Protein AF-A0AAE4MH30-F1 (afdb_monomer_lite)

Sequence (85 aa):
MVEYLCCSFEYFTAMNDSEILMNLSDLVQFLKKDPAEFIKEDIISFCEEMAIEMVNFRYVAGDDKPKVAIAKAVKHHSLYFIQKS

Radius of gyration: 13.76 Å; chains: 1; bounding box: 19×32×34 Å

Structure (mmCIF, N/CA/C/O backbone):
data_AF-A0AAE4MH30-F1
#
_entry.id   AF-A0AAE4MH30-F1
#
loop_
_atom_site.group_PDB
_atom_site.id
_atom_site.type_symbol
_atom_site.label_atom_id
_atom_site.label_alt_id
_atom_site.label_comp_id
_atom_site.label_asym_id
_atom_site.label_entity_id
_atom_site.label_seq_id
_atom_site.pdbx_PDB_ins_code
_atom_site.Cartn_x
_atom_site.Cartn_y
_atom_site.Cartn_z
_atom_site.occupancy
_atom_site.B_iso_or_equiv
_atom_site.auth_seq_id
_atom_site.auth_comp_id
_atom_site.auth_asym_id
_atom_site.auth_atom_id
_atom_site.pdbx_PDB_model_num
ATOM 1 N N . MET A 1 1 ? 12.259 -3.553 2.743 1.00 40.72 1 MET A N 1
ATOM 2 C CA . MET A 1 1 ? 10.842 -3.620 3.184 1.00 40.72 1 MET A CA 1
ATOM 3 C C . MET A 1 1 ? 9.856 -3.511 2.016 1.00 40.72 1 MET A C 1
ATOM 5 O O . MET A 1 1 ? 8.719 -3.914 2.196 1.00 40.72 1 MET A O 1
ATOM 9 N N . VAL A 1 2 ? 10.284 -3.073 0.823 1.00 37.72 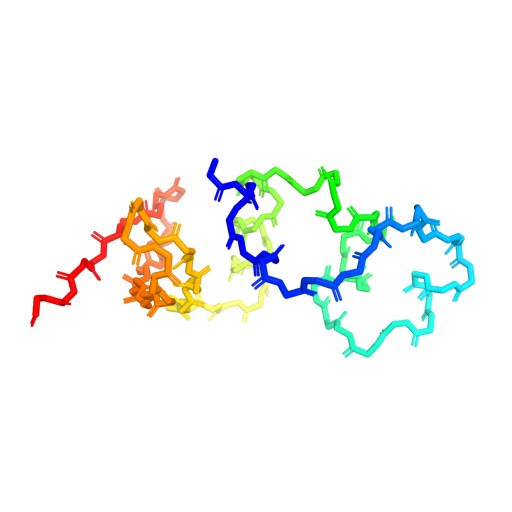2 VAL A N 1
ATOM 10 C CA . VAL A 1 2 ? 9.450 -3.088 -0.398 1.00 37.72 2 VAL A CA 1
ATOM 11 C C . VAL A 1 2 ? 9.812 -4.236 -1.360 1.00 37.72 2 VAL A C 1
ATOM 13 O O . VAL A 1 2 ? 8.965 -4.670 -2.126 1.00 37.72 2 VAL A O 1
ATOM 16 N N . GLU A 1 3 ? 10.993 -4.853 -1.222 1.00 34.84 3 GLU A N 1
ATOM 17 C CA . GLU A 1 3 ? 11.458 -5.958 -2.090 1.00 34.84 3 GLU A CA 1
ATOM 18 C C . GLU A 1 3 ? 10.580 -7.224 -2.116 1.00 34.84 3 GLU A C 1
ATOM 20 O O . GLU A 1 3 ? 10.791 -8.090 -2.956 1.00 34.84 3 GLU A O 1
ATOM 25 N N . TYR A 1 4 ? 9.586 -7.355 -1.233 1.00 39.56 4 TYR A N 1
ATOM 26 C CA . TYR A 1 4 ? 8.799 -8.587 -1.123 1.00 39.56 4 TYR A CA 1
ATOM 27 C C . TYR A 1 4 ? 7.315 -8.447 -1.461 1.00 39.56 4 TYR A C 1
ATOM 29 O O . TYR A 1 4 ? 6.629 -9.467 -1.516 1.00 39.56 4 TYR A O 1
ATOM 37 N N . LEU A 1 5 ? 6.802 -7.236 -1.716 1.00 38.91 5 LEU A N 1
ATOM 38 C CA . LEU A 1 5 ? 5.374 -7.077 -2.021 1.00 38.91 5 LEU A CA 1
ATOM 39 C C . LEU A 1 5 ? 5.008 -7.547 -3.441 1.00 38.91 5 LEU A C 1
ATOM 41 O O . LEU A 1 5 ? 3.834 -7.765 -3.726 1.00 38.91 5 LEU A O 1
ATOM 45 N N . CYS A 1 6 ? 5.999 -7.792 -4.302 1.00 36.34 6 CYS A N 1
ATOM 46 C CA . CYS A 1 6 ? 5.800 -8.292 -5.658 1.00 36.34 6 CYS A CA 1
ATOM 47 C C . CYS A 1 6 ? 6.717 -9.491 -5.930 1.00 36.34 6 CYS A C 1
ATOM 49 O O . CYS A 1 6 ? 7.740 -9.386 -6.596 1.00 36.34 6 CYS A O 1
ATOM 51 N N . CYS A 1 7 ? 6.366 -10.653 -5.382 1.00 31.52 7 CYS A N 1
ATOM 52 C CA . CYS A 1 7 ? 6.946 -11.916 -5.824 1.00 31.52 7 CYS A CA 1
ATOM 53 C C . CYS A 1 7 ? 5.848 -12.741 -6.497 1.00 31.52 7 CYS A C 1
ATOM 55 O O . CYS A 1 7 ? 5.252 -13.650 -5.922 1.00 31.52 7 CYS A O 1
ATOM 57 N N . SER A 1 8 ? 5.549 -12.352 -7.730 1.00 38.91 8 SER A N 1
ATOM 58 C CA . SER A 1 8 ? 4.911 -13.199 -8.730 1.00 38.91 8 SER A CA 1
ATOM 59 C C . SER A 1 8 ? 5.520 -12.834 -10.078 1.00 38.91 8 SER A C 1
ATOM 61 O O . SER A 1 8 ? 5.018 -11.967 -10.775 1.00 38.91 8 SER A O 1
ATOM 63 N N . PHE A 1 9 ? 6.675 -13.446 -10.343 1.00 37.41 9 PHE A N 1
ATOM 64 C CA . PHE A 1 9 ? 7.106 -13.956 -11.645 1.00 37.41 9 PHE A CA 1
ATOM 65 C C . PHE A 1 9 ? 6.609 -13.186 -12.882 1.00 37.41 9 PHE A C 1
ATOM 67 O O . PHE A 1 9 ? 5.663 -13.596 -13.536 1.00 37.41 9 PHE A O 1
ATOM 74 N N . GLU A 1 10 ? 7.280 -12.084 -13.193 1.00 37.81 10 GLU A N 1
ATOM 75 C CA . GLU A 1 10 ? 7.753 -11.667 -14.518 1.00 37.81 10 GLU A CA 1
ATOM 76 C C . GLU A 1 10 ? 8.583 -10.396 -14.283 1.00 37.81 10 GLU A C 1
ATOM 78 O O . GLU A 1 10 ? 8.372 -9.682 -13.304 1.00 37.81 10 GLU A O 1
ATOM 83 N N . TYR A 1 11 ? 9.616 -10.177 -15.093 1.00 43.53 11 TYR A N 1
ATOM 84 C CA . TYR A 1 11 ? 10.498 -9.016 -14.998 1.00 43.53 11 TYR A CA 1
ATOM 85 C C . TYR A 1 11 ? 9.667 -7.742 -14.804 1.00 43.53 11 TYR A C 1
ATOM 87 O O . TYR A 1 11 ? 8.848 -7.430 -15.664 1.00 43.53 11 TYR A O 1
ATOM 95 N N . PHE A 1 12 ? 9.873 -7.003 -13.709 1.00 53.34 12 PHE A N 1
ATOM 96 C CA . PHE A 1 12 ? 9.324 -5.654 -13.599 1.00 53.34 12 PHE A CA 1
ATOM 97 C C . PHE A 1 12 ? 10.091 -4.789 -14.605 1.00 53.34 12 PHE A C 1
ATOM 99 O O . PHE A 1 12 ? 11.137 -4.220 -14.298 1.00 53.34 12 PHE A O 1
ATOM 106 N N . THR A 1 13 ? 9.667 -4.808 -15.868 1.00 59.38 13 THR A N 1
ATOM 107 C CA . THR A 1 13 ? 10.117 -3.828 -16.849 1.00 59.38 13 THR A CA 1
ATOM 108 C C . THR A 1 13 ? 9.643 -2.482 -16.339 1.00 59.38 13 THR A C 1
ATOM 110 O O . THR A 1 13 ? 8.457 -2.351 -16.042 1.00 59.38 13 THR A O 1
ATOM 113 N N . ALA A 1 14 ? 10.567 -1.530 -16.195 1.00 75.25 14 ALA A N 1
ATOM 114 C CA . ALA A 1 14 ? 10.247 -0.196 -15.709 1.00 75.25 14 ALA A CA 1
ATOM 115 C C . ALA A 1 14 ? 9.020 0.350 -16.453 1.00 75.25 14 ALA A C 1
ATOM 117 O O . ALA A 1 14 ? 8.996 0.357 -17.688 1.00 75.25 14 ALA A O 1
ATOM 118 N N . MET A 1 15 ? 8.005 0.750 -15.697 1.00 83.88 15 MET A N 1
ATOM 119 C CA . MET A 1 15 ? 6.794 1.345 -16.224 1.00 83.88 15 MET A CA 1
ATOM 120 C C . MET A 1 15 ? 7.129 2.700 -16.845 1.00 83.88 15 MET A C 1
ATOM 122 O O . MET A 1 15 ? 7.829 3.517 -16.249 1.00 83.88 15 MET A O 1
ATOM 126 N N . ASN A 1 16 ? 6.599 2.967 -18.033 1.00 87.19 16 ASN A N 1
ATOM 127 C CA . ASN A 1 16 ? 6.687 4.293 -18.639 1.00 87.19 16 ASN A CA 1
ATOM 128 C C . ASN A 1 16 ? 5.588 5.237 -18.115 1.00 87.19 16 ASN A C 1
ATOM 130 O O . ASN A 1 16 ? 4.595 4.808 -17.526 1.00 87.19 16 ASN A O 1
ATOM 134 N N . ASP A 1 17 ? 5.725 6.535 -18.393 1.00 86.88 17 ASP A N 1
ATOM 135 C CA . ASP A 1 17 ? 4.793 7.572 -17.924 1.00 86.88 17 ASP A CA 1
ATOM 136 C C . ASP A 1 17 ? 3.323 7.297 -18.290 1.00 86.88 17 ASP A C 1
ATOM 138 O O . ASP A 1 17 ? 2.417 7.580 -17.503 1.00 86.88 17 ASP A O 1
ATOM 142 N N . SER A 1 18 ? 3.065 6.730 -19.475 1.00 88.69 18 SER A N 1
ATOM 143 C CA . SER A 1 18 ? 1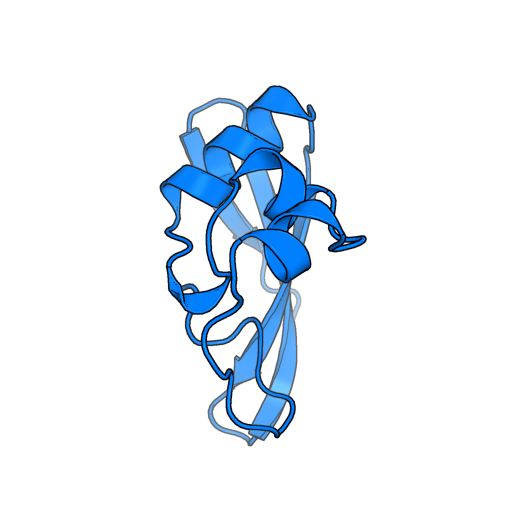.705 6.389 -19.905 1.00 88.69 18 SER A CA 1
ATOM 144 C C . SER A 1 18 ? 1.149 5.209 -19.114 1.00 88.69 18 SER A C 1
ATOM 146 O O . SER A 1 18 ? -0.032 5.205 -18.772 1.00 88.69 18 SER A O 1
ATOM 148 N N . GLU A 1 19 ? 1.980 4.211 -18.822 1.00 87.06 19 GLU A N 1
ATOM 149 C CA . GLU A 1 19 ? 1.597 3.055 -18.010 1.00 87.06 19 GLU A CA 1
ATOM 150 C C . GLU A 1 19 ? 1.328 3.464 -16.566 1.00 87.06 19 GLU A C 1
ATOM 152 O O . GLU A 1 19 ? 0.371 2.974 -15.975 1.00 87.06 19 GLU A O 1
ATOM 157 N N . ILE A 1 20 ? 2.116 4.392 -16.013 1.00 85.75 20 ILE A N 1
ATOM 158 C CA . ILE A 1 20 ? 1.889 4.967 -14.681 1.00 85.75 20 ILE A CA 1
ATOM 159 C C . ILE A 1 20 ? 0.549 5.712 -14.652 1.00 85.75 20 ILE A C 1
ATOM 161 O O . ILE A 1 20 ? -0.253 5.502 -13.744 1.00 85.75 20 ILE A O 1
ATOM 165 N N . LEU A 1 21 ? 0.273 6.541 -15.664 1.00 84.50 21 LEU A N 1
ATOM 166 C CA . LEU A 1 21 ? -0.953 7.340 -15.727 1.00 84.50 21 LEU A CA 1
ATOM 167 C C . LEU A 1 21 ? -2.221 6.490 -15.918 1.00 84.50 21 LEU A C 1
ATOM 169 O O . LEU A 1 21 ? -3.282 6.855 -15.417 1.00 84.50 21 LEU A O 1
ATOM 173 N N . MET A 1 22 ? -2.122 5.375 -16.645 1.00 88.25 22 MET A N 1
ATOM 174 C CA . MET A 1 22 ? -3.245 4.466 -16.911 1.00 88.25 22 MET A CA 1
ATOM 175 C C . MET A 1 22 ? -3.343 3.310 -15.903 1.00 88.25 22 MET A C 1
ATOM 177 O O . MET A 1 22 ? -4.237 2.469 -16.021 1.00 88.25 22 MET A O 1
ATOM 181 N N . ASN A 1 23 ? -2.438 3.241 -14.922 1.00 84.50 23 ASN A N 1
ATOM 182 C CA . ASN A 1 23 ? -2.428 2.169 -13.936 1.00 84.50 23 ASN A CA 1
ATOM 183 C C . ASN A 1 23 ? -3.672 2.249 -13.043 1.00 84.50 23 ASN A C 1
ATOM 185 O O . ASN A 1 23 ? -3.986 3.305 -12.512 1.00 84.50 23 ASN A O 1
ATOM 189 N N . LEU A 1 24 ? -4.362 1.130 -12.821 1.00 84.69 24 LEU A N 1
ATOM 190 C CA . LEU A 1 24 ? -5.568 1.085 -11.981 1.00 84.69 24 LEU A CA 1
ATOM 191 C C . LEU A 1 24 ? -5.279 1.116 -10.470 1.00 84.69 24 LEU A C 1
ATOM 193 O O . LEU A 1 24 ? -6.210 1.163 -9.673 1.00 84.69 24 LEU A O 1
ATOM 197 N N . SER A 1 25 ? -4.013 1.045 -10.063 1.00 84.75 25 SER A N 1
ATOM 198 C CA . SER A 1 25 ? -3.602 1.146 -8.667 1.00 84.75 25 SER A CA 1
ATOM 199 C C . SER A 1 25 ? -3.618 2.599 -8.208 1.00 84.75 25 SER A C 1
ATOM 201 O O . SER A 1 25 ? -2.806 3.409 -8.661 1.00 84.75 25 SER A O 1
ATOM 203 N N . ASP A 1 26 ? -4.472 2.900 -7.231 1.00 85.69 26 ASP A N 1
ATOM 204 C CA . ASP A 1 26 ? -4.540 4.217 -6.586 1.00 85.69 26 ASP A CA 1
ATOM 205 C C . ASP A 1 26 ? -3.184 4.646 -6.005 1.00 85.69 26 ASP A C 1
ATOM 207 O O . ASP A 1 26 ? -2.832 5.823 -6.033 1.00 85.69 26 ASP A O 1
ATOM 211 N N . LEU A 1 27 ? -2.381 3.686 -5.534 1.00 86.06 27 LEU A N 1
ATOM 212 C CA . LEU A 1 27 ? -1.039 3.939 -5.010 1.00 86.06 27 LEU A CA 1
ATOM 213 C C . LEU A 1 27 ? -0.066 4.384 -6.115 1.00 86.06 27 LEU A C 1
ATOM 215 O O . LEU A 1 27 ? 0.713 5.312 -5.908 1.00 86.06 27 LEU A O 1
ATOM 219 N N . VAL A 1 28 ? -0.124 3.755 -7.296 1.00 87.31 28 VAL A N 1
ATOM 220 C CA . VAL A 1 28 ? 0.716 4.133 -8.449 1.00 87.31 28 VAL A CA 1
ATOM 221 C C . VAL A 1 28 ? 0.304 5.501 -8.980 1.00 87.31 28 VAL A C 1
ATOM 223 O O . VAL A 1 28 ? 1.166 6.339 -9.235 1.00 87.31 28 VAL A O 1
ATOM 226 N N . GLN A 1 29 ? -1.000 5.770 -9.076 1.00 88.56 29 GLN A N 1
ATOM 227 C CA . GLN A 1 29 ? -1.502 7.076 -9.509 1.00 88.56 29 GLN A CA 1
ATOM 228 C C . GLN A 1 29 ? -1.160 8.196 -8.521 1.00 88.56 29 GLN A C 1
ATOM 230 O O . GLN A 1 29 ? -0.849 9.313 -8.941 1.00 88.56 29 GLN A O 1
ATOM 235 N N . PHE A 1 30 ? -1.207 7.907 -7.218 1.00 90.44 30 PHE A N 1
ATOM 236 C CA . PHE A 1 30 ? -0.858 8.866 -6.174 1.00 90.44 30 PHE A CA 1
ATOM 237 C C . PHE A 1 30 ? 0.633 9.211 -6.205 1.00 90.44 30 PHE A C 1
ATOM 239 O O . PHE A 1 30 ? 0.994 10.387 -6.219 1.00 90.44 30 PHE A O 1
ATOM 246 N N . LEU A 1 31 ? 1.497 8.192 -6.257 1.00 89.50 31 LEU A N 1
ATOM 247 C CA . LEU A 1 31 ? 2.945 8.385 -6.211 1.00 89.50 31 LEU A CA 1
ATOM 248 C C . LEU A 1 31 ? 3.529 8.852 -7.544 1.00 89.50 31 LEU A C 1
ATOM 250 O O . LEU A 1 31 ? 4.550 9.535 -7.534 1.00 89.50 31 LEU A O 1
ATOM 254 N N . LYS A 1 32 ? 2.887 8.511 -8.670 1.00 91.81 32 LYS A N 1
ATOM 255 C CA . LYS A 1 32 ? 3.365 8.773 -10.040 1.00 91.81 32 LYS A CA 1
ATOM 256 C C . LYS A 1 32 ? 4.792 8.275 -10.270 1.00 91.81 32 LYS A C 1
ATOM 258 O O . LYS A 1 32 ? 5.598 8.938 -10.917 1.00 91.81 32 LYS A O 1
ATOM 263 N N . LYS A 1 33 ? 5.092 7.119 -9.690 1.00 87.25 33 LYS A N 1
ATOM 264 C CA . LYS A 1 33 ? 6.399 6.467 -9.714 1.00 87.25 33 LYS A CA 1
ATOM 265 C C . LYS A 1 33 ? 6.230 5.014 -10.108 1.00 87.25 33 LYS A C 1
ATOM 267 O O . LYS A 1 33 ? 5.157 4.430 -9.932 1.00 87.25 33 LYS A O 1
ATOM 272 N N . ASP A 1 34 ? 7.321 4.438 -10.575 1.00 84.50 34 ASP A N 1
ATOM 273 C CA . ASP A 1 34 ? 7.426 3.005 -10.751 1.00 84.50 34 ASP A CA 1
ATOM 274 C C . ASP A 1 34 ? 7.341 2.289 -9.379 1.00 84.50 34 ASP A C 1
ATOM 276 O O . ASP A 1 34 ? 8.003 2.713 -8.426 1.00 84.50 34 ASP A O 1
ATOM 280 N N . PRO A 1 35 ? 6.548 1.211 -9.235 1.00 81.44 35 PRO A N 1
ATOM 281 C CA . PRO A 1 35 ? 6.493 0.401 -8.015 1.00 81.44 35 PRO A CA 1
ATOM 282 C C . PRO A 1 35 ? 7.842 -0.087 -7.475 1.00 81.44 35 PRO A C 1
ATOM 284 O O . PRO A 1 35 ? 7.980 -0.260 -6.263 1.00 81.44 35 PRO A O 1
ATOM 287 N N . ALA A 1 36 ? 8.837 -0.304 -8.337 1.00 81.06 36 ALA A N 1
ATOM 288 C CA . ALA A 1 36 ? 10.194 -0.677 -7.946 1.00 81.06 36 ALA A CA 1
ATOM 289 C C . ALA A 1 36 ? 10.943 0.459 -7.224 1.00 81.06 36 ALA A C 1
ATOM 291 O O . ALA A 1 36 ? 11.903 0.195 -6.502 1.00 81.06 36 ALA A O 1
ATOM 292 N N . GLU A 1 37 ? 10.496 1.708 -7.377 1.00 83.38 37 GLU A N 1
ATOM 293 C CA . GLU A 1 37 ? 11.075 2.892 -6.734 1.00 83.38 37 GLU A CA 1
ATOM 294 C C . GLU A 1 37 ? 10.382 3.265 -5.416 1.00 83.38 37 GLU A C 1
ATOM 296 O O . GLU A 1 37 ? 10.811 4.202 -4.737 1.00 83.38 37 GLU A O 1
ATOM 301 N N . PHE A 1 38 ? 9.313 2.561 -5.030 1.00 84.19 38 PHE A N 1
ATOM 302 C CA . PHE A 1 38 ? 8.567 2.886 -3.817 1.00 84.19 38 PHE A CA 1
ATOM 303 C C . PHE A 1 38 ? 9.433 2.708 -2.567 1.00 84.19 38 PHE A C 1
ATOM 305 O O . PHE A 1 38 ? 10.037 1.656 -2.337 1.00 84.19 38 PHE A O 1
ATOM 312 N N . ILE A 1 39 ? 9.425 3.724 -1.704 1.00 81.81 39 ILE A N 1
ATOM 313 C CA . ILE A 1 39 ? 10.058 3.669 -0.381 1.00 81.81 39 ILE A CA 1
ATOM 314 C C . ILE A 1 39 ? 9.014 3.630 0.737 1.00 81.81 39 ILE A C 1
ATOM 316 O O . ILE A 1 39 ? 7.816 3.810 0.529 1.00 81.81 39 ILE A O 1
ATOM 320 N N . LYS A 1 40 ? 9.456 3.369 1.969 1.00 80.50 40 LYS A N 1
ATOM 321 C CA . LYS A 1 40 ? 8.559 3.260 3.129 1.00 80.50 40 LYS A CA 1
ATOM 322 C C . LYS A 1 40 ? 7.745 4.544 3.338 1.00 80.50 40 LYS A C 1
ATOM 324 O O . LYS A 1 40 ? 6.566 4.476 3.675 1.00 80.50 40 LYS A O 1
ATOM 329 N N . GLU A 1 41 ? 8.377 5.691 3.136 1.00 84.31 41 GLU A N 1
ATOM 330 C CA . GLU A 1 41 ? 7.810 7.028 3.303 1.00 84.31 41 GLU A CA 1
ATOM 331 C C . GLU A 1 41 ? 6.687 7.300 2.289 1.00 84.31 41 GLU A C 1
ATOM 333 O O . GLU A 1 41 ? 5.678 7.915 2.637 1.00 84.31 41 GLU A O 1
ATOM 338 N N . ASP A 1 42 ? 6.805 6.764 1.071 1.00 86.81 42 ASP A N 1
ATOM 339 C CA . ASP A 1 42 ? 5.754 6.836 0.052 1.00 86.81 42 ASP A CA 1
ATOM 340 C C . ASP A 1 42 ? 4.485 6.103 0.525 1.00 86.81 42 ASP A C 1
ATOM 342 O O . ASP A 1 42 ? 3.375 6.623 0.432 1.00 86.81 42 ASP A O 1
ATOM 346 N N . ILE A 1 43 ? 4.641 4.915 1.118 1.00 84.25 43 ILE A N 1
ATOM 347 C CA . ILE A 1 43 ? 3.506 4.130 1.627 1.00 84.25 43 ILE A CA 1
ATOM 348 C C . ILE A 1 43 ? 2.866 4.791 2.852 1.00 84.25 43 ILE A C 1
ATOM 350 O O . ILE A 1 43 ? 1.642 4.781 2.985 1.00 84.25 43 ILE A O 1
ATOM 354 N N . ILE A 1 44 ? 3.674 5.368 3.748 1.00 83.12 44 ILE A N 1
ATOM 355 C CA . ILE A 1 44 ? 3.166 6.095 4.921 1.00 83.12 44 ILE A CA 1
ATOM 356 C C . ILE A 1 44 ? 2.352 7.307 4.478 1.00 83.12 44 ILE A C 1
ATOM 358 O O . ILE A 1 44 ? 1.215 7.448 4.920 1.00 83.12 44 ILE A O 1
ATOM 362 N N . SER A 1 45 ? 2.903 8.136 3.587 1.00 87.75 45 SER A N 1
ATOM 363 C CA . SER A 1 45 ? 2.213 9.339 3.108 1.00 87.75 45 SER A CA 1
ATOM 364 C C . SER A 1 45 ? 0.907 8.996 2.390 1.00 87.75 45 SER A C 1
ATOM 366 O O . SER A 1 45 ? -0.119 9.603 2.682 1.00 87.75 45 SER A O 1
ATOM 368 N N . PHE A 1 46 ? 0.892 7.951 1.554 1.00 87.06 46 PHE A N 1
ATOM 369 C CA . PHE A 1 46 ? -0.344 7.455 0.944 1.00 87.06 46 PHE A CA 1
ATOM 370 C C . PHE A 1 46 ? -1.389 7.033 1.985 1.00 87.06 46 PHE A C 1
ATOM 372 O O . PHE A 1 46 ? -2.562 7.381 1.862 1.00 87.06 46 PHE A O 1
ATOM 379 N N . CYS A 1 47 ? -0.985 6.299 3.028 1.00 85.06 47 CYS A N 1
ATOM 380 C CA . CYS A 1 47 ? -1.917 5.876 4.073 1.00 85.06 47 CYS A CA 1
ATOM 381 C C . CYS A 1 47 ? -2.477 7.062 4.869 1.00 85.06 47 CYS A C 1
ATOM 383 O O . CYS A 1 47 ? -3.651 7.043 5.231 1.00 85.06 47 CYS A O 1
ATOM 385 N N . GLU A 1 48 ? -1.660 8.081 5.144 1.00 85.56 48 GLU A N 1
ATOM 386 C CA . GLU A 1 48 ? -2.088 9.288 5.856 1.00 85.56 48 GLU A CA 1
ATOM 387 C C . GLU A 1 48 ? -3.084 10.109 5.023 1.00 85.56 48 GLU A C 1
ATOM 389 O O . GLU A 1 48 ? -4.162 10.431 5.526 1.00 85.56 48 GLU A O 1
ATOM 394 N N . GLU A 1 49 ? -2.783 10.362 3.745 1.00 88.75 49 GLU A N 1
ATOM 395 C CA . GLU A 1 49 ? -3.650 11.125 2.831 1.00 88.75 49 GLU A CA 1
ATOM 396 C C . GLU A 1 49 ? -4.974 10.405 2.533 1.00 88.75 49 GLU A C 1
ATOM 398 O O . GLU A 1 49 ? -6.035 11.025 2.495 1.00 88.75 49 GLU A O 1
ATOM 403 N N . MET A 1 50 ? -4.940 9.077 2.379 1.00 87.50 50 MET A N 1
ATOM 404 C CA . MET A 1 50 ? -6.136 8.264 2.122 1.00 87.50 50 MET A CA 1
ATOM 405 C C . MET A 1 50 ? -6.864 7.826 3.405 1.00 87.50 50 MET A C 1
ATOM 407 O O . MET A 1 50 ? -7.828 7.064 3.334 1.00 87.50 50 MET A O 1
ATOM 411 N N . ALA A 1 51 ? -6.409 8.275 4.583 1.00 85.88 51 ALA A N 1
ATOM 412 C CA . ALA A 1 51 ? -6.930 7.882 5.896 1.00 85.88 51 ALA A CA 1
ATOM 413 C C . ALA A 1 51 ? -7.023 6.351 6.105 1.00 85.88 51 ALA A C 1
ATOM 415 O O . ALA A 1 51 ? -7.940 5.841 6.755 1.00 85.88 51 ALA A O 1
ATOM 416 N N . ILE A 1 52 ? -6.056 5.606 5.564 1.00 82.81 52 ILE A N 1
ATOM 417 C CA . ILE A 1 52 ? -5.961 4.150 5.682 1.00 82.81 52 ILE A CA 1
ATOM 418 C C . ILE A 1 52 ? -5.367 3.799 7.048 1.00 82.81 52 ILE A C 1
ATOM 420 O O . ILE A 1 52 ? -4.210 4.093 7.337 1.00 82.81 52 ILE A O 1
ATOM 424 N N . GLU A 1 53 ? -6.142 3.118 7.891 1.00 79.12 53 GLU A N 1
ATOM 425 C CA . GLU A 1 53 ? -5.707 2.736 9.245 1.00 79.12 53 GLU A CA 1
ATOM 426 C C . GLU A 1 53 ? -4.942 1.399 9.290 1.00 79.12 53 GLU A C 1
ATOM 428 O O . GLU A 1 53 ? -4.227 1.102 10.255 1.00 79.12 53 GLU A O 1
ATOM 433 N N . MET A 1 54 ? -5.095 0.560 8.262 1.00 74.88 54 MET A N 1
ATOM 434 C CA . MET A 1 54 ? -4.540 -0.792 8.217 1.00 74.88 54 MET A CA 1
ATOM 435 C C . MET A 1 54 ? -4.245 -1.219 6.781 1.00 74.88 54 MET A C 1
ATOM 437 O O . MET A 1 54 ? -5.067 -1.024 5.890 1.00 74.88 54 MET A O 1
ATOM 441 N N . VAL A 1 55 ? -3.095 -1.854 6.573 1.00 75.50 55 VAL A N 1
ATOM 442 C CA . VAL A 1 55 ? -2.666 -2.385 5.275 1.00 75.50 55 VAL A CA 1
ATOM 443 C C . VAL A 1 55 ? -2.219 -3.835 5.414 1.00 75.50 55 VAL A C 1
ATOM 445 O O . VAL A 1 55 ? -1.651 -4.233 6.431 1.00 75.50 55 VAL A O 1
ATOM 448 N N . ASN A 1 56 ? -2.464 -4.636 4.382 1.00 76.81 56 ASN A N 1
ATOM 449 C CA . ASN A 1 56 ? -2.016 -6.023 4.318 1.00 76.81 56 ASN A CA 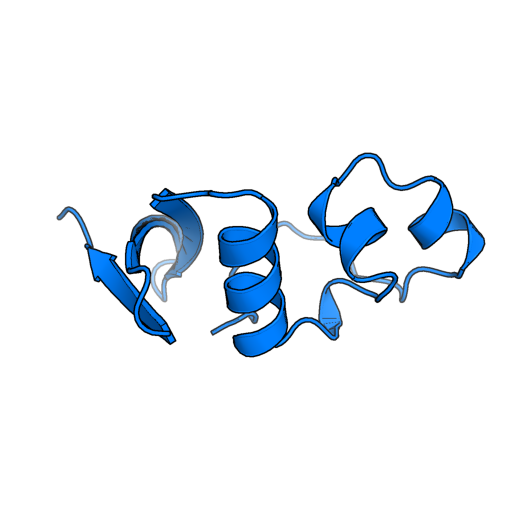1
ATOM 450 C C . ASN A 1 56 ? -0.825 -6.118 3.367 1.00 76.81 56 ASN A C 1
ATOM 452 O O . ASN A 1 56 ? -0.975 -5.932 2.162 1.00 76.81 56 ASN A O 1
ATOM 456 N N . PHE A 1 57 ? 0.347 -6.447 3.899 1.00 76.12 57 PHE A N 1
ATOM 457 C CA . PHE A 1 57 ? 1.537 -6.718 3.108 1.00 76.12 57 PHE A CA 1
ATOM 458 C C . PHE A 1 57 ? 1.654 -8.213 2.846 1.00 76.12 57 PHE A C 1
ATOM 460 O O . PHE A 1 57 ? 1.789 -9.012 3.773 1.00 76.12 57 PHE A O 1
ATOM 467 N N . ARG A 1 58 ? 1.630 -8.603 1.575 1.00 72.38 58 ARG A N 1
ATOM 468 C CA . ARG A 1 58 ? 2.028 -9.948 1.163 1.00 72.38 58 ARG A CA 1
ATOM 469 C C . ARG A 1 58 ? 3.543 -9.975 0.988 1.00 72.38 58 ARG A C 1
ATOM 471 O O . ARG A 1 58 ? 4.100 -9.061 0.405 1.00 72.38 58 ARG A O 1
ATOM 478 N N . TYR A 1 59 ? 4.214 -10.995 1.496 1.00 69.75 59 TYR A N 1
ATOM 479 C CA . TYR A 1 59 ? 5.649 -11.170 1.303 1.00 69.75 59 TYR A CA 1
ATOM 480 C C . TYR A 1 59 ? 5.976 -12.648 1.143 1.00 69.75 59 TYR A C 1
ATOM 482 O O . TYR A 1 59 ? 5.323 -13.496 1.750 1.00 69.75 59 TYR A O 1
ATOM 490 N N . VAL A 1 60 ? 6.970 -12.976 0.322 1.00 66.31 60 VAL A N 1
ATOM 491 C CA . VAL A 1 60 ? 7.505 -14.341 0.268 1.00 66.31 60 VAL A CA 1
ATOM 492 C C . VAL A 1 60 ? 8.543 -14.479 1.372 1.00 66.31 60 VAL A C 1
ATOM 494 O O . VAL A 1 60 ? 9.488 -13.699 1.450 1.00 66.31 60 VAL A O 1
ATOM 497 N N . ALA A 1 61 ? 8.323 -15.422 2.285 1.00 66.50 61 ALA A N 1
ATOM 498 C CA . ALA A 1 61 ? 9.309 -15.753 3.306 1.00 66.50 61 ALA A CA 1
ATOM 499 C C . ALA A 1 61 ? 10.336 -16.754 2.753 1.00 66.50 61 ALA A C 1
ATOM 501 O O . ALA A 1 61 ? 10.141 -17.320 1.684 1.00 66.50 61 ALA A O 1
ATOM 502 N N . GLY A 1 62 ? 11.422 -17.001 3.493 1.00 70.12 62 GLY A N 1
ATOM 503 C CA . GLY A 1 62 ? 12.503 -17.906 3.065 1.00 70.12 62 GLY A CA 1
ATOM 504 C C . GLY A 1 62 ? 12.111 -19.382 2.874 1.00 70.12 62 GLY A C 1
ATOM 505 O O . GLY A 1 62 ? 12.978 -20.199 2.604 1.00 70.12 62 GLY A O 1
ATOM 506 N N . ASP A 1 63 ? 10.834 -19.732 3.048 1.00 78.19 63 ASP A N 1
ATOM 507 C CA . ASP A 1 63 ? 10.237 -21.036 2.742 1.00 78.19 63 ASP A CA 1
ATOM 508 C C . ASP A 1 63 ? 9.463 -21.045 1.406 1.00 78.19 63 ASP A C 1
ATOM 510 O O . ASP A 1 63 ? 8.657 -21.949 1.182 1.00 78.19 63 ASP A O 1
ATOM 514 N N . ASP A 1 64 ? 9.666 -20.029 0.555 1.00 69.94 64 ASP A N 1
ATOM 515 C CA . ASP A 1 64 ? 9.006 -19.792 -0.743 1.00 69.94 64 ASP A CA 1
ATOM 516 C C . ASP A 1 64 ? 7.470 -19.720 -0.675 1.00 69.94 64 ASP A C 1
ATOM 518 O O . ASP A 1 64 ? 6.765 -19.732 -1.687 1.00 69.94 64 ASP A O 1
ATOM 522 N N . LYS A 1 65 ? 6.917 -19.612 0.537 1.00 73.38 65 LYS A N 1
ATOM 523 C CA . LYS A 1 65 ? 5.478 -19.520 0.771 1.00 73.38 65 LYS A CA 1
ATOM 524 C C . LYS A 1 65 ? 5.069 -18.057 0.926 1.00 73.38 65 LYS A C 1
ATOM 526 O O . LYS A 1 65 ? 5.643 -17.349 1.761 1.00 73.38 65 LYS A O 1
ATOM 531 N N . PRO A 1 66 ? 4.036 -17.597 0.194 1.00 69.00 66 PRO A N 1
ATOM 532 C CA . PRO A 1 66 ? 3.451 -16.286 0.430 1.00 69.00 66 PRO A CA 1
ATOM 533 C C . PRO A 1 66 ? 2.880 -16.210 1.847 1.00 69.00 66 PRO A C 1
ATOM 535 O O . PRO A 1 66 ? 2.014 -16.999 2.228 1.00 69.00 66 PRO A O 1
ATOM 538 N N . LYS A 1 67 ? 3.344 -15.234 2.619 1.00 69.06 67 LYS A N 1
ATOM 539 C CA . LYS A 1 67 ? 2.812 -14.868 3.931 1.00 69.06 67 LYS A CA 1
ATOM 540 C C . LYS A 1 67 ? 2.151 -13.505 3.833 1.00 69.06 67 LYS A C 1
ATOM 542 O O . LYS A 1 67 ? 2.476 -12.697 2.966 1.00 69.06 67 LYS A O 1
ATOM 547 N N . VAL A 1 68 ? 1.187 -13.263 4.711 1.00 66.50 68 VAL A N 1
ATOM 548 C CA . VAL A 1 68 ? 0.520 -11.967 4.826 1.00 66.50 68 VAL A CA 1
ATOM 549 C C . VAL A 1 68 ? 0.820 -11.414 6.210 1.00 66.50 68 VAL A C 1
ATOM 551 O O . VAL A 1 68 ? 0.515 -12.053 7.213 1.00 66.50 68 VAL A O 1
ATOM 554 N N . ALA A 1 69 ? 1.427 -10.234 6.264 1.00 61.88 69 ALA A N 1
ATOM 555 C CA . ALA A 1 69 ? 1.552 -9.434 7.471 1.00 61.88 69 ALA A CA 1
ATOM 556 C C . ALA A 1 69 ? 0.522 -8.306 7.419 1.00 61.88 69 ALA A C 1
ATOM 558 O O . ALA A 1 69 ? 0.412 -7.601 6.419 1.00 61.88 69 ALA A O 1
ATOM 559 N N . ILE A 1 70 ? -0.215 -8.115 8.507 1.00 60.03 70 ILE A N 1
ATOM 560 C CA . ILE A 1 70 ? -1.113 -6.972 8.655 1.00 60.03 70 ILE A CA 1
ATOM 561 C C . ILE A 1 70 ? -0.309 -5.879 9.351 1.00 60.03 70 ILE A C 1
ATOM 563 O O . ILE A 1 70 ? 0.195 -6.103 10.447 1.00 60.03 70 ILE A O 1
ATOM 567 N N . ALA A 1 71 ? -0.165 -4.704 8.753 1.00 66.56 71 ALA A N 1
ATOM 568 C CA . ALA A 1 71 ? 0.438 -3.561 9.421 1.00 66.56 71 ALA A CA 1
ATOM 569 C C . ALA A 1 71 ? -0.634 -2.536 9.776 1.00 66.56 71 ALA A C 1
ATOM 571 O O . ALA A 1 71 ? -1.495 -2.200 8.962 1.00 66.56 71 ALA A O 1
ATOM 572 N N . LYS A 1 72 ? -0.569 -2.022 11.003 1.00 63.50 72 LYS A N 1
ATOM 573 C CA . LYS A 1 72 ? -1.389 -0.884 11.412 1.00 63.50 72 LYS A CA 1
ATOM 574 C C . LYS A 1 72 ? -0.630 0.394 11.071 1.00 63.50 72 LYS A C 1
ATOM 576 O O . LYS A 1 72 ? 0.484 0.590 11.563 1.00 63.50 72 LYS A O 1
ATOM 581 N N . ALA A 1 73 ? -1.233 1.245 10.249 1.00 61.19 73 ALA A N 1
ATOM 582 C CA . ALA A 1 73 ? -0.743 2.595 10.025 1.00 61.19 73 ALA A CA 1
ATOM 583 C C . ALA A 1 73 ? -1.179 3.439 11.230 1.00 61.19 73 ALA A C 1
ATOM 585 O O . ALA A 1 73 ? -2.362 3.707 11.434 1.00 61.19 73 ALA A O 1
ATOM 586 N N . VAL A 1 74 ? -0.240 3.774 12.116 1.00 55.97 74 VAL A N 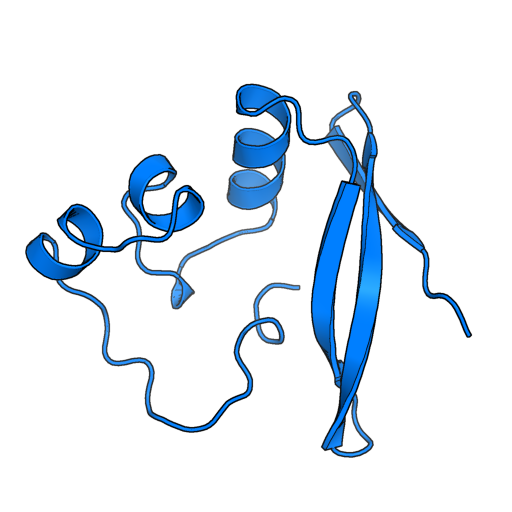1
ATOM 587 C CA . VAL A 1 74 ? -0.533 4.666 13.242 1.00 55.97 74 VAL A CA 1
ATOM 588 C C . VAL A 1 74 ? -0.363 6.098 12.753 1.00 55.97 74 VAL A C 1
ATOM 590 O O . VAL A 1 74 ? 0.677 6.415 12.183 1.00 55.97 74 VAL A O 1
ATOM 593 N N . LYS A 1 75 ? -1.338 6.966 13.063 1.00 54.44 75 LYS A N 1
ATOM 594 C CA . LYS A 1 75 ? -1.377 8.425 12.793 1.00 54.44 75 LYS A CA 1
ATOM 595 C C . LYS A 1 75 ? -0.154 9.238 13.288 1.00 54.44 75 LYS A C 1
ATOM 597 O O . LYS A 1 75 ? -0.156 10.457 13.209 1.00 54.44 75 LYS A O 1
ATOM 602 N N . HIS A 1 76 ? 0.876 8.580 13.819 1.00 54.94 76 HIS A N 1
ATOM 603 C CA . HIS A 1 76 ? 2.123 9.153 14.326 1.00 54.94 76 HIS A CA 1
ATOM 604 C C . HIS A 1 76 ? 3.345 8.513 13.636 1.00 54.94 76 HIS A C 1
ATOM 606 O O . HIS A 1 76 ? 4.257 8.012 14.297 1.00 54.94 76 HIS A O 1
ATOM 612 N N . HIS A 1 77 ? 3.328 8.485 12.298 1.00 53.38 77 HIS A N 1
ATOM 613 C CA . HIS A 1 77 ? 4.469 8.168 11.420 1.00 53.38 77 HIS A CA 1
ATOM 614 C C . HIS A 1 77 ? 5.155 6.807 11.660 1.00 53.38 77 HIS A C 1
ATOM 616 O O . HIS A 1 77 ? 6.308 6.595 11.281 1.00 53.38 77 HIS A O 1
ATOM 622 N N . SER A 1 78 ? 4.462 5.856 12.289 1.00 53.28 78 SER A N 1
ATOM 623 C CA . SER A 1 78 ? 5.016 4.539 12.612 1.00 53.28 78 SER A CA 1
ATOM 624 C C . SER A 1 78 ? 4.087 3.432 12.122 1.00 53.28 78 SER A C 1
ATOM 626 O O . SER A 1 78 ? 2.983 3.247 12.634 1.00 53.28 78 SER A O 1
ATOM 628 N N . LEU A 1 79 ? 4.552 2.683 11.120 1.00 57.69 79 LEU A N 1
ATOM 629 C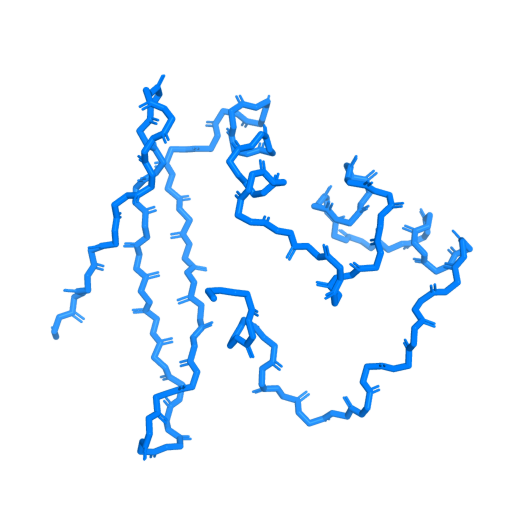 CA . LEU A 1 79 ? 3.961 1.411 10.698 1.00 57.69 79 LEU A CA 1
ATOM 630 C C . LEU A 1 79 ? 4.464 0.307 11.632 1.00 57.69 79 LEU A C 1
ATOM 632 O O . LEU A 1 79 ? 5.665 0.030 11.668 1.00 57.69 79 LEU A O 1
ATOM 636 N N . TYR A 1 80 ? 3.551 -0.338 12.357 1.00 55.41 80 TYR A N 1
ATOM 637 C CA . TYR A 1 80 ? 3.867 -1.526 13.153 1.00 55.41 80 TYR A CA 1
ATOM 638 C C . TYR A 1 80 ? 3.316 -2.769 12.461 1.00 55.41 80 TYR A C 1
ATOM 640 O O . TYR A 1 80 ? 2.127 -2.835 12.140 1.00 55.41 80 TYR A O 1
ATOM 648 N N . PHE A 1 81 ? 4.183 -3.758 12.248 1.00 55.41 81 PHE A N 1
ATOM 649 C CA . PHE A 1 81 ? 3.816 -5.046 11.669 1.00 55.41 81 PHE A CA 1
ATOM 650 C C . PHE A 1 81 ? 3.225 -5.942 12.753 1.00 55.41 81 PHE A C 1
ATOM 652 O O . PHE A 1 81 ? 3.881 -6.254 13.744 1.00 55.41 81 PHE A O 1
ATOM 659 N N . ILE A 1 82 ? 1.986 -6.371 12.549 1.00 51.81 82 ILE A N 1
ATOM 660 C CA . ILE A 1 82 ? 1.333 -7.405 13.339 1.00 51.81 82 ILE A CA 1
ATOM 661 C C . ILE A 1 82 ? 1.411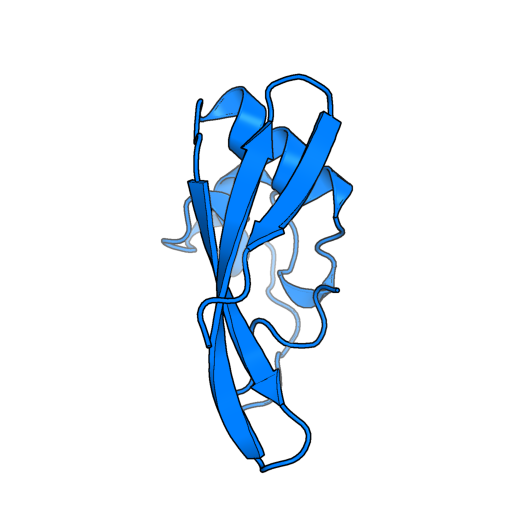 -8.685 12.507 1.00 51.81 82 ILE A C 1
ATOM 663 O O . ILE A 1 82 ? 0.625 -8.912 11.584 1.00 51.81 82 ILE A O 1
ATOM 667 N N . GLN A 1 83 ? 2.390 -9.531 12.816 1.00 44.72 83 GLN A N 1
ATOM 668 C CA . GLN A 1 83 ? 2.444 -10.874 12.254 1.00 44.72 83 GLN A CA 1
ATOM 669 C C . GLN A 1 83 ? 1.440 -11.739 13.022 1.00 44.72 83 GLN A C 1
ATOM 671 O O . GLN A 1 83 ? 1.640 -12.018 14.203 1.00 44.72 83 GLN A O 1
ATOM 676 N N . LYS A 1 84 ? 0.337 -12.137 12.380 1.00 43.88 84 LYS A N 1
ATOM 677 C CA . LYS A 1 84 ? -0.500 -13.208 12.928 1.00 43.88 84 LYS A CA 1
ATOM 678 C C . LYS A 1 84 ? 0.162 -14.542 12.584 1.00 43.88 84 LYS A C 1
ATOM 680 O O . LYS A 1 84 ? 0.344 -14.839 11.407 1.00 43.88 84 LYS A O 1
ATOM 685 N N . SER A 1 85 ? 0.580 -15.264 13.625 1.00 41.88 85 SER A N 1
ATOM 686 C CA . SER A 1 85 ? 1.047 -16.656 13.577 1.00 41.88 85 SER A CA 1
ATOM 687 C C . SER A 1 85 ? -0.055 -17.600 13.124 1.00 41.88 85 SER A C 1
ATOM 689 O O . SER A 1 85 ? -1.182 -17.414 13.645 1.00 41.88 85 SER A O 1
#

pLDDT: mean 70.04, std 17.62, range [31.52, 91.81]

Secondary structure (DSSP, 8-state):
--TTS--SSS--PPPPHHHHHH-S-HHHHHHTS-GGG--HHHHHHHHHHTT--EEEEEEE-TTS-EEEEEEEEETTTEEEEE---

Organism: NCBI:txid3028300

Foldseek 3Di:
DLVFQDPDDDPLPFDDQVCLCPPPDPLSVVVVGGSVPDDPVSVLVVCLVVVPQKDWGWGQDPVRDIAIWIWGNDPPSDTDTDRDD